Protein AF-A0A7C6JJH7-F1 (afdb_monomer)

Mean predicted aligned error: 8.92 Å

Radius of gyration: 22.51 Å; Cα contacts (8 Å, |Δi|>4): 239; chains: 1; bounding box: 32×37×97 Å

Sequence (118 aa):
MSTMRLSGCSDQEAPINPTLVVSTSSLQFSKSGGEQTLTVKSSEELTIVDDAAWVHTTLGQGIKGSDNQLITMVHIAVDPNNEPEERNSKLTVKSGSLTEMVSIEQAHAEERFVHYQT

pLDDT: mean 87.82, std 16.54, range [50.88, 98.62]

Nearest PDB structures (foldseek):
  7r5j-assembly1_10  TM=7.031E-01  e=5.486E-04  Homo sapiens
  2x1w-assembly2_O  TM=6.488E-01  e=2.257E-03  Homo sapiens
  4pbw-assembly1_B  TM=4.970E-01  e=9.809E-03  Gallus gallus
  8ip1-assembly1_A  TM=4.922E-01  e=4.931E-01  Escherichia coli
  8iox-assembly5_I  TM=4.891E-01  e=4.670E-01  Escherichia coli

Secondary structure (DSSP, 8-state):
-------------------EEES-SEEEE-TT-EEEEEEEEESS--EEE-S-TTEEEEEPPPEEPTTS-EEEEEEEEE----SSS-EEEEEEEEETTEEEEEEEEE------------

Foldseek 3Di:
DDDDDPPDPPPPPDDQDFDWDKPDQEDEAELQWAKDKIKIKGLADKDKDKPDPQKDWDKDDFDQDPSRITIIIIMITGHHHADQAKDKIWIWIDGVPDIGIHIYTYGHDDPPPPPPDD

Solvent-accessible surface area (backbone atoms only — not comparable to full-atom values): 7141 Å² total; per-residue (Å²): 138,84,83,80,79,80,81,74,81,77,79,76,74,73,85,8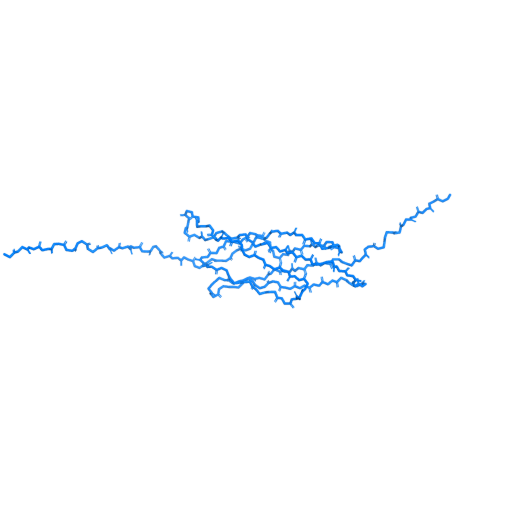0,68,87,41,76,45,66,75,58,55,63,49,81,37,53,23,74,30,49,74,51,74,46,48,33,41,18,53,46,74,75,48,80,44,70,78,42,96,55,52,46,77,46,79,51,76,65,44,74,46,98,84,70,31,27,42,27,46,34,41,37,39,33,54,61,44,87,49,91,56,63,49,75,42,48,37,40,40,30,24,83,93,44,77,50,66,29,40,39,40,30,40,26,72,77,81,79,78,76,79,78,83,128

Structure (mmCIF, N/CA/C/O backbone):
data_AF-A0A7C6JJH7-F1
#
_entry.id   AF-A0A7C6JJH7-F1
#
loop_
_atom_site.group_PDB
_atom_site.id
_atom_site.type_symbol
_atom_site.label_atom_id
_atom_site.label_alt_id
_atom_site.label_comp_id
_atom_site.label_asym_id
_atom_site.label_entity_id
_atom_site.label_seq_id
_atom_site.pdbx_PDB_ins_code
_atom_site.Cartn_x
_atom_site.Cartn_y
_atom_site.Cartn_z
_atom_site.occupancy
_atom_site.B_iso_or_equiv
_atom_site.auth_seq_id
_atom_site.auth_comp_id
_atom_site.auth_asym_id
_atom_site.auth_atom_id
_atom_site.pdbx_PDB_model_num
ATOM 1 N N . MET A 1 1 ? 15.662 -10.720 -62.265 1.00 55.69 1 MET A N 1
ATOM 2 C CA . MET A 1 1 ? 15.633 -11.137 -60.847 1.00 55.69 1 MET A CA 1
ATOM 3 C C . MET A 1 1 ? 15.765 -9.874 -60.013 1.00 55.69 1 MET A C 1
ATOM 5 O O . MET A 1 1 ? 16.826 -9.271 -60.024 1.00 55.69 1 MET A O 1
ATOM 9 N N . SER A 1 2 ? 14.661 -9.392 -59.439 1.00 52.84 2 SER A N 1
ATOM 10 C CA . SER A 1 2 ? 14.627 -8.145 -58.664 1.00 52.84 2 SER A CA 1
ATOM 11 C C . SER A 1 2 ? 14.943 -8.472 -57.207 1.00 52.84 2 SER A C 1
ATOM 13 O O . SER A 1 2 ? 14.218 -9.244 -56.582 1.00 52.84 2 SER A O 1
ATOM 15 N N . THR A 1 3 ? 16.055 -7.963 -56.687 1.00 50.88 3 THR A N 1
ATOM 16 C CA . THR A 1 3 ? 16.488 -8.172 -55.304 1.00 50.88 3 THR A CA 1
ATOM 17 C C . THR A 1 3 ? 15.667 -7.294 -54.363 1.00 50.88 3 THR A C 1
ATOM 19 O O . THR A 1 3 ? 15.884 -6.089 -54.255 1.00 50.88 3 THR A O 1
ATOM 22 N N . MET A 1 4 ? 14.718 -7.911 -53.659 1.00 54.44 4 MET A N 1
ATOM 23 C CA . MET A 1 4 ? 14.068 -7.306 -52.498 1.00 54.44 4 MET A CA 1
ATOM 24 C C . MET A 1 4 ? 15.099 -7.163 -51.373 1.00 54.44 4 MET A C 1
ATOM 26 O O . MET A 1 4 ? 15.654 -8.153 -50.901 1.00 54.44 4 MET A O 1
ATOM 30 N N . ARG A 1 5 ? 15.359 -5.928 -50.938 1.00 53.84 5 ARG A N 1
ATOM 31 C CA . ARG A 1 5 ? 16.052 -5.654 -49.676 1.00 53.84 5 ARG A CA 1
ATOM 32 C C . ARG A 1 5 ? 14.997 -5.622 -48.573 1.00 53.84 5 ARG A C 1
ATOM 34 O O . ARG A 1 5 ? 14.254 -4.652 -48.476 1.00 53.84 5 ARG A O 1
ATOM 41 N N . LEU A 1 6 ? 14.919 -6.679 -47.764 1.00 53.34 6 LEU A N 1
ATOM 42 C CA . LEU A 1 6 ? 14.283 -6.584 -46.453 1.00 53.34 6 LEU A CA 1
ATOM 43 C C . LEU A 1 6 ? 15.273 -5.880 -45.526 1.00 53.34 6 LEU A C 1
ATOM 45 O O . LEU A 1 6 ? 16.220 -6.493 -45.035 1.00 53.34 6 LEU A O 1
ATOM 49 N N . SER A 1 7 ? 15.080 -4.579 -45.329 1.00 61.53 7 SER A N 1
ATOM 50 C CA . SER A 1 7 ? 15.686 -3.865 -44.209 1.00 61.53 7 SER A CA 1
ATOM 51 C C . SER A 1 7 ? 15.025 -4.397 -42.940 1.00 61.53 7 SER A C 1
ATOM 53 O O . SER A 1 7 ? 13.926 -3.979 -42.586 1.00 61.53 7 SER A O 1
ATOM 55 N N . GLY A 1 8 ? 15.655 -5.395 -42.321 1.00 51.53 8 GLY A N 1
ATOM 56 C CA . GLY A 1 8 ? 15.267 -5.884 -41.007 1.00 51.53 8 GLY A CA 1
ATOM 57 C C . GLY A 1 8 ? 15.377 -4.743 -40.003 1.00 51.53 8 GLY A C 1
ATOM 58 O O . GLY A 1 8 ? 16.458 -4.192 -39.808 1.00 51.53 8 GLY A O 1
ATOM 59 N N . CYS A 1 9 ? 14.250 -4.372 -39.403 1.00 57.47 9 CYS A N 1
ATOM 60 C CA . CYS A 1 9 ? 14.223 -3.532 -38.218 1.00 57.47 9 CYS A CA 1
ATOM 61 C C . CYS A 1 9 ? 14.807 -4.379 -37.080 1.00 57.47 9 CYS A C 1
ATOM 63 O O . CYS A 1 9 ? 14.142 -5.279 -36.575 1.00 57.47 9 CYS A O 1
ATOM 65 N N . SER A 1 10 ? 16.076 -4.172 -36.728 1.00 54.97 10 SER A N 1
ATOM 66 C CA . SER A 1 10 ? 16.544 -4.561 -35.400 1.00 54.97 10 SER A CA 1
ATOM 67 C C . SER A 1 10 ? 16.136 -3.437 -34.467 1.00 54.97 10 SER A C 1
ATOM 69 O O . SER A 1 10 ? 16.912 -2.511 -34.236 1.00 54.97 10 SER A O 1
ATOM 71 N N . ASP A 1 11 ? 14.908 -3.513 -33.962 1.00 54.44 11 ASP A N 1
ATOM 72 C CA . ASP A 1 11 ? 14.542 -2.792 -32.753 1.00 54.44 11 ASP A CA 1
ATOM 73 C C . ASP A 1 11 ? 15.449 -3.346 -31.646 1.00 54.44 11 ASP A C 1
ATOM 75 O O . ASP A 1 11 ? 15.233 -4.428 -31.100 1.00 54.44 11 ASP A O 1
ATOM 79 N N . GLN A 1 12 ? 16.570 -2.664 -31.405 1.00 54.44 12 GLN A N 1
ATOM 80 C CA . GLN A 1 12 ? 17.382 -2.888 -30.219 1.00 54.44 12 GLN A CA 1
ATOM 81 C C . GLN A 1 12 ? 16.562 -2.382 -29.038 1.00 54.44 12 GLN A C 1
ATOM 83 O O . GLN A 1 12 ? 16.633 -1.210 -28.671 1.00 54.44 12 GLN A O 1
ATOM 88 N N . GLU A 1 13 ? 15.753 -3.268 -28.465 1.00 61.75 13 GLU A N 1
ATOM 89 C CA . GLU A 1 13 ? 15.128 -3.018 -27.178 1.00 61.75 13 GLU A CA 1
ATOM 90 C C . GLU A 1 13 ? 16.257 -2.852 -26.155 1.00 61.75 13 GLU A C 1
ATOM 92 O O . GLU A 1 13 ? 17.043 -3.773 -25.909 1.00 61.75 13 GLU A O 1
ATOM 97 N N . ALA A 1 14 ? 16.417 -1.634 -25.634 1.00 64.44 14 ALA A N 1
ATOM 98 C CA . ALA A 1 14 ? 17.405 -1.365 -24.604 1.00 64.44 14 ALA A CA 1
ATOM 99 C C . ALA A 1 14 ? 17.128 -2.287 -23.403 1.00 64.44 14 ALA A C 1
ATOM 101 O O . ALA A 1 14 ? 15.962 -2.473 -23.045 1.00 64.44 14 ALA A O 1
ATOM 102 N N . PRO A 1 15 ? 18.163 -2.864 -22.767 1.00 65.44 15 PRO A N 1
ATOM 103 C CA . PRO A 1 15 ? 17.960 -3.745 -21.627 1.00 65.44 15 PRO A CA 1
ATOM 104 C C . PRO A 1 15 ? 17.203 -3.005 -20.515 1.00 65.44 15 PRO A C 1
ATOM 106 O O . PRO A 1 15 ? 17.699 -2.036 -19.940 1.00 65.44 15 PRO A O 1
ATOM 109 N N . ILE A 1 16 ? 15.986 -3.468 -20.228 1.00 68.75 16 ILE A N 1
ATOM 110 C CA . ILE A 1 16 ? 15.166 -3.008 -19.105 1.00 68.75 16 ILE A CA 1
ATOM 111 C C . ILE A 1 16 ? 15.789 -3.522 -17.810 1.00 68.75 16 ILE A C 1
ATOM 113 O O . ILE A 1 16 ? 15.765 -4.717 -17.527 1.00 68.75 16 ILE A O 1
ATOM 117 N N . ASN A 1 17 ? 16.371 -2.617 -17.022 1.00 84.50 17 ASN A N 1
ATOM 118 C CA . ASN A 1 17 ? 16.856 -2.953 -15.689 1.00 84.50 17 ASN A CA 1
ATOM 119 C C . ASN A 1 17 ? 15.656 -3.048 -14.725 1.00 84.50 17 ASN A C 1
ATOM 121 O O . ASN A 1 17 ? 14.939 -2.046 -14.590 1.00 84.50 17 ASN A O 1
ATOM 125 N N . PRO A 1 18 ? 15.422 -4.199 -14.061 1.00 91.88 18 PRO A N 1
ATOM 126 C CA . PRO A 1 18 ? 14.307 -4.350 -13.133 1.00 91.88 18 PRO A CA 1
ATOM 127 C C . PRO A 1 18 ? 14.339 -3.270 -12.054 1.00 91.88 18 PRO A C 1
ATOM 129 O O . PRO A 1 18 ? 15.375 -3.041 -11.428 1.00 91.88 18 PRO A O 1
ATOM 132 N N . THR A 1 19 ? 13.212 -2.596 -11.847 1.00 95.75 19 THR A N 1
ATOM 133 C CA . THR A 1 19 ? 13.088 -1.511 -10.868 1.00 95.75 19 THR A CA 1
ATOM 134 C C . THR A 1 19 ? 11.744 -1.609 -10.167 1.00 95.75 19 THR A C 1
ATOM 136 O O . THR A 1 19 ? 10.726 -1.879 -10.803 1.00 95.75 19 THR A O 1
ATOM 139 N N . LEU A 1 20 ? 11.742 -1.368 -8.859 1.00 97.88 20 LEU A N 1
ATOM 140 C CA . LEU A 1 20 ? 10.545 -1.140 -8.065 1.00 97.88 20 LEU A CA 1
ATOM 141 C C . LEU A 1 20 ? 10.917 -0.212 -6.910 1.00 97.88 20 LEU A C 1
ATOM 143 O O . LEU A 1 20 ? 11.758 -0.558 -6.089 1.00 97.88 20 LEU A O 1
ATOM 147 N N . VAL A 1 21 ? 10.336 0.984 -6.881 1.00 98.06 21 VAL A N 1
ATOM 148 C CA . VAL A 1 21 ? 10.586 1.987 -5.843 1.00 98.06 21 VAL A CA 1
ATOM 149 C C . VAL A 1 21 ? 9.262 2.625 -5.460 1.00 98.06 21 VAL A C 1
ATOM 151 O O . VAL A 1 21 ? 8.591 3.225 -6.300 1.00 98.06 21 VAL A O 1
ATOM 154 N N . VAL A 1 22 ? 8.899 2.510 -4.188 1.00 98.31 22 VAL A N 1
ATOM 155 C CA . VAL A 1 22 ? 7.726 3.160 -3.593 1.00 98.31 22 VAL A CA 1
ATOM 156 C C . VAL A 1 22 ? 8.124 4.516 -3.002 1.00 98.31 22 VAL A C 1
ATOM 158 O O . VAL A 1 22 ? 9.233 4.672 -2.493 1.00 98.31 22 VAL A O 1
ATOM 161 N N . SER A 1 23 ? 7.244 5.519 -3.062 1.00 98.31 23 SER A N 1
ATOM 162 C CA . SER A 1 23 ? 7.552 6.865 -2.549 1.00 98.31 23 SER A CA 1
ATOM 163 C C . SER A 1 23 ? 7.669 6.934 -1.022 1.00 98.31 23 SER A C 1
ATOM 165 O O . SER A 1 23 ? 8.272 7.867 -0.499 1.00 98.31 23 SER A O 1
ATOM 167 N N . THR A 1 24 ? 7.084 5.970 -0.311 1.00 98.12 24 THR A N 1
ATOM 168 C CA . THR A 1 24 ? 7.194 5.782 1.140 1.00 98.12 24 THR A CA 1
ATOM 169 C C . THR A 1 24 ? 6.933 4.315 1.486 1.00 98.12 24 THR A C 1
ATOM 171 O O . THR A 1 24 ? 6.217 3.629 0.757 1.00 98.12 24 THR A O 1
ATOM 174 N N . SER A 1 25 ? 7.499 3.839 2.595 1.00 97.88 25 SER A N 1
ATOM 175 C CA . SER A 1 25 ? 7.253 2.501 3.147 1.00 97.88 25 SER A CA 1
ATOM 176 C C . SER A 1 25 ? 6.146 2.476 4.206 1.00 97.88 25 SER A C 1
ATOM 178 O O . SER A 1 25 ? 5.773 1.398 4.663 1.00 97.88 25 SER A O 1
ATOM 180 N N . SER A 1 26 ? 5.604 3.631 4.601 1.00 98.00 26 SER A N 1
ATOM 181 C CA . SER A 1 26 ? 4.460 3.710 5.510 1.00 98.00 26 SER A CA 1
ATOM 182 C C . SER A 1 26 ? 3.529 4.878 5.191 1.00 98.00 26 SER A C 1
ATOM 184 O O . SER A 1 26 ? 3.955 5.923 4.686 1.00 98.00 26 SER A O 1
ATOM 186 N N . LEU A 1 27 ? 2.244 4.683 5.487 1.00 98.31 27 LEU A N 1
ATOM 187 C CA . LEU A 1 27 ? 1.192 5.691 5.412 1.00 98.31 27 LEU A CA 1
ATOM 188 C C . LEU A 1 27 ? 0.385 5.669 6.707 1.00 98.31 27 LEU A C 1
ATOM 190 O O . LEU A 1 27 ? -0.044 4.609 7.163 1.00 98.31 27 LEU A O 1
ATOM 194 N N . GLN A 1 28 ? 0.158 6.851 7.272 1.00 98.00 28 GLN A N 1
ATOM 195 C CA . GLN A 1 28 ? -0.580 7.023 8.519 1.00 98.00 28 GLN A CA 1
ATOM 196 C C . GLN A 1 28 ? -1.924 7.686 8.253 1.00 98.00 28 GLN A C 1
ATOM 198 O O . GLN A 1 28 ? -1.995 8.699 7.555 1.00 98.00 28 GLN A O 1
ATOM 203 N N . PHE A 1 29 ? -2.981 7.133 8.835 1.00 97.56 29 PHE A N 1
ATOM 204 C CA . PHE A 1 29 ? -4.345 7.628 8.725 1.00 97.56 29 PHE A CA 1
ATOM 205 C C . PHE A 1 29 ? -4.926 7.915 10.109 1.00 97.56 29 PHE A C 1
ATOM 207 O O . PHE A 1 29 ? -4.676 7.211 11.089 1.00 97.56 29 PHE A O 1
ATOM 214 N N . SER A 1 30 ? -5.761 8.949 10.178 1.00 96.56 30 SER A N 1
ATOM 215 C CA . SER A 1 30 ? -6.577 9.201 11.366 1.00 96.56 30 SER A CA 1
ATOM 216 C C . SER A 1 30 ? -7.666 8.132 11.530 1.00 96.56 30 SER A C 1
ATOM 218 O O . SER A 1 30 ? -7.980 7.398 10.586 1.00 96.56 30 SER A O 1
ATOM 220 N N . LYS A 1 31 ? -8.334 8.115 12.692 1.00 95.81 31 LYS A N 1
ATOM 221 C CA . LYS A 1 31 ? -9.523 7.280 12.931 1.00 95.81 31 LYS A CA 1
ATOM 222 C C . LYS A 1 31 ? -10.562 7.399 11.812 1.00 95.81 31 LYS A C 1
ATOM 224 O O . LYS A 1 31 ? -11.156 6.404 11.419 1.00 95.81 31 LYS A O 1
ATOM 229 N N . SER A 1 32 ? -10.775 8.601 11.280 1.00 96.50 32 SER A N 1
ATOM 230 C CA . SER A 1 32 ? -11.771 8.848 10.230 1.00 96.50 32 SER A CA 1
ATOM 231 C C . SER A 1 32 ? -11.439 8.173 8.897 1.00 96.50 32 SER A C 1
ATOM 233 O O . SER A 1 32 ? -12.277 8.177 8.002 1.00 96.50 32 SER A O 1
ATOM 235 N N . GLY A 1 33 ? -10.235 7.614 8.755 1.00 97.44 33 GLY A N 1
ATOM 236 C CA . GLY A 1 33 ? -9.745 7.103 7.486 1.00 97.44 33 GLY A CA 1
ATOM 237 C C . GLY A 1 33 ? -9.441 8.247 6.527 1.00 97.44 33 GLY A C 1
ATOM 238 O O . GLY A 1 33 ? -9.008 9.325 6.951 1.00 97.44 33 GLY A O 1
ATOM 239 N N . GLY A 1 34 ? -9.661 8.002 5.242 1.00 97.88 34 GLY A N 1
ATOM 240 C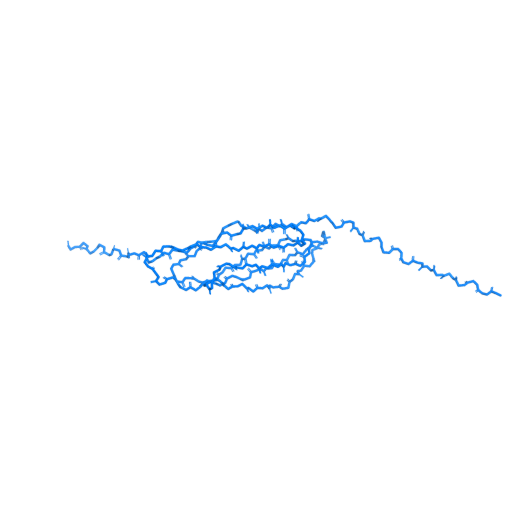 CA . GLY A 1 34 ? -9.461 8.976 4.176 1.00 97.88 34 GLY A CA 1
ATOM 241 C C . GLY A 1 34 ? -8.647 8.408 3.026 1.00 97.88 34 GLY A C 1
ATOM 242 O O . GLY A 1 34 ? -8.474 7.199 2.899 1.00 97.88 34 GLY A O 1
ATOM 243 N N . GLU A 1 35 ? -8.142 9.303 2.187 1.00 98.50 35 GLU A N 1
ATOM 244 C CA . GLU A 1 35 ? -7.449 8.944 0.957 1.00 98.50 35 GLU A CA 1
ATOM 245 C C . GLU A 1 35 ? -6.023 9.487 0.951 1.00 98.50 35 GLU A C 1
ATOM 247 O O . GLU A 1 35 ? -5.774 10.631 1.338 1.00 98.50 35 GLU A O 1
ATOM 252 N N . GLN A 1 36 ? -5.087 8.673 0.473 1.00 98.50 36 GLN A N 1
ATOM 253 C CA . GLN A 1 36 ? -3.718 9.081 0.172 1.00 98.50 36 GLN A CA 1
ATOM 254 C C . GLN A 1 36 ? -3.278 8.489 -1.164 1.00 98.50 36 GLN A C 1
ATOM 256 O O . GLN A 1 36 ? -3.913 7.596 -1.723 1.00 98.50 36 GLN A O 1
ATOM 261 N N . THR A 1 37 ? -2.181 9.012 -1.703 1.00 98.06 37 THR A N 1
ATOM 262 C CA . THR A 1 37 ? -1.580 8.495 -2.932 1.00 98.06 37 THR A CA 1
ATOM 263 C C . THR A 1 37 ? -0.159 8.035 -2.668 1.00 98.06 37 THR A C 1
ATOM 265 O O . THR A 1 37 ? 0.652 8.783 -2.125 1.00 98.06 37 THR A O 1
ATOM 268 N N . LEU A 1 38 ? 0.153 6.829 -3.129 1.00 98.19 38 LEU A N 1
ATOM 269 C CA . LEU A 1 38 ? 1.506 6.302 -3.212 1.00 98.19 38 LEU A CA 1
ATOM 270 C C . LEU A 1 38 ? 1.983 6.406 -4.663 1.00 98.19 38 LEU A C 1
ATOM 272 O O . LEU A 1 38 ? 1.311 5.934 -5.578 1.00 98.19 38 LEU A O 1
ATOM 276 N N . THR A 1 39 ? 3.145 7.014 -4.890 1.00 98.25 39 THR A N 1
ATOM 277 C CA . THR A 1 39 ? 3.772 7.000 -6.219 1.00 98.25 39 THR A CA 1
ATOM 278 C C . THR A 1 39 ? 4.753 5.845 -6.286 1.00 98.25 39 THR A C 1
ATOM 280 O O . THR A 1 39 ? 5.582 5.683 -5.391 1.00 98.25 39 THR A O 1
ATOM 283 N N . VAL A 1 40 ? 4.677 5.052 -7.348 1.00 98.44 40 VAL A N 1
ATOM 284 C CA . VAL A 1 40 ? 5.549 3.897 -7.542 1.00 98.44 40 VAL A CA 1
ATOM 285 C C . VAL A 1 40 ? 6.232 4.004 -8.896 1.00 98.44 40 VAL A C 1
ATOM 287 O O . VAL A 1 40 ? 5.576 4.190 -9.921 1.00 98.44 40 VAL A O 1
ATOM 290 N N . LYS A 1 41 ? 7.559 3.891 -8.889 1.00 97.62 41 LYS A N 1
ATOM 291 C CA . LYS A 1 41 ? 8.375 3.752 -10.092 1.00 97.62 41 LYS A CA 1
ATOM 292 C C . LYS A 1 41 ? 8.690 2.278 -10.311 1.00 97.62 41 LYS A C 1
ATOM 294 O O . LYS A 1 41 ? 9.219 1.641 -9.400 1.00 97.62 41 LYS A O 1
ATOM 299 N N . SER A 1 42 ? 8.406 1.748 -11.493 1.00 97.19 42 SER A N 1
ATOM 300 C CA . SER A 1 42 ? 8.593 0.328 -11.794 1.00 97.19 42 SER A CA 1
ATOM 301 C C . SER A 1 42 ? 9.035 0.059 -13.228 1.00 97.19 42 SER A C 1
ATOM 303 O O . SER A 1 42 ? 8.805 0.866 -14.121 1.00 97.19 42 SER A O 1
ATOM 305 N N . SER A 1 43 ? 9.669 -1.087 -13.461 1.00 94.12 43 SER A N 1
ATOM 306 C CA . SER A 1 43 ? 10.032 -1.528 -14.814 1.00 94.12 43 SER A CA 1
ATOM 307 C C . SER A 1 43 ? 8.882 -2.214 -15.552 1.00 94.12 43 SER A C 1
ATOM 309 O O . SER A 1 43 ? 8.892 -2.268 -16.778 1.00 94.12 43 SER A O 1
ATOM 311 N N . GLU A 1 44 ? 7.901 -2.736 -14.814 1.00 94.81 44 GLU A N 1
ATOM 312 C CA . GLU A 1 44 ? 6.726 -3.442 -15.330 1.00 94.81 44 GLU A CA 1
ATOM 313 C C . GLU A 1 44 ? 5.447 -2.919 -14.659 1.00 94.81 44 GLU A C 1
ATOM 315 O O . GLU A 1 44 ? 5.495 -2.107 -13.725 1.00 94.81 44 GLU A O 1
ATOM 320 N N . GLU A 1 45 ? 4.289 -3.358 -15.153 1.00 95.62 45 GLU A N 1
ATOM 321 C CA . GLU A 1 45 ? 3.002 -3.042 -14.536 1.00 95.62 45 GLU A CA 1
ATOM 322 C C . GLU A 1 45 ? 2.927 -3.568 -13.098 1.00 95.62 45 GLU A C 1
ATOM 324 O O . GLU A 1 45 ? 3.513 -4.595 -12.742 1.00 95.62 45 GLU A O 1
ATOM 329 N N . LEU A 1 46 ? 2.195 -2.838 -12.258 1.00 97.56 46 LEU A N 1
ATOM 330 C CA . LEU A 1 46 ? 2.100 -3.149 -10.842 1.00 97.56 46 LEU A CA 1
ATOM 331 C C . LEU A 1 46 ? 1.011 -4.171 -10.560 1.00 97.56 46 LEU A C 1
ATOM 333 O O . LEU A 1 46 ? -0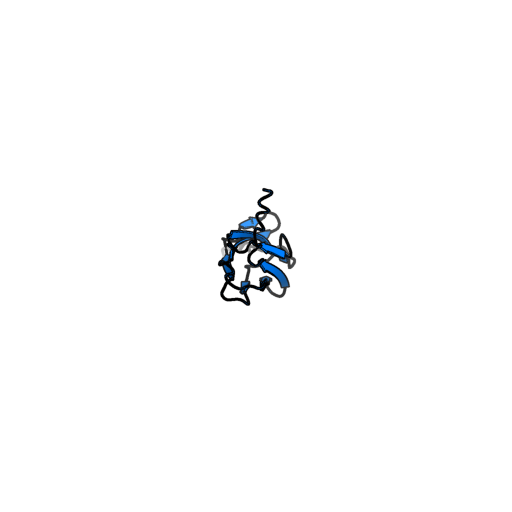.090 -4.104 -11.098 1.00 97.56 46 LEU A O 1
ATOM 337 N N . THR A 1 47 ? 1.294 -5.049 -9.607 1.00 97.50 47 THR A N 1
ATOM 338 C CA . THR A 1 47 ? 0.267 -5.789 -8.873 1.00 97.50 47 THR A CA 1
ATOM 339 C C . THR A 1 47 ? 0.293 -5.334 -7.421 1.00 97.50 47 THR A C 1
ATOM 341 O O . THR A 1 47 ? 1.354 -5.332 -6.794 1.00 97.50 47 THR A O 1
ATOM 344 N N . ILE A 1 48 ? -0.869 -4.958 -6.890 1.00 97.19 48 ILE A N 1
ATOM 345 C CA . ILE A 1 48 ? -1.052 -4.596 -5.483 1.00 97.19 48 ILE A CA 1
ATOM 346 C C . ILE A 1 48 ? -1.888 -5.682 -4.822 1.00 97.19 48 ILE A C 1
ATOM 348 O O . ILE A 1 48 ? -2.874 -6.142 -5.393 1.00 97.19 48 ILE A O 1
ATOM 352 N N . VAL A 1 49 ? -1.467 -6.096 -3.633 1.00 96.69 49 VAL A N 1
ATOM 353 C CA . VAL A 1 49 ? -2.233 -6.991 -2.768 1.00 96.69 49 VAL A CA 1
ATOM 354 C C . VAL A 1 49 ? -2.331 -6.335 -1.401 1.00 96.69 49 VAL A C 1
ATOM 356 O O . VAL A 1 49 ? -1.305 -6.121 -0.752 1.00 96.69 49 VAL A O 1
ATOM 359 N N . ASP A 1 50 ? -3.547 -6.010 -0.987 1.00 93.69 50 ASP A N 1
ATOM 360 C CA . ASP A 1 50 ? -3.898 -5.677 0.390 1.00 93.69 50 ASP A CA 1
ATOM 361 C C . ASP A 1 50 ? -4.211 -6.946 1.198 1.00 93.69 50 ASP A C 1
ATOM 363 O O . ASP A 1 50 ? -4.614 -7.976 0.652 1.00 93.69 50 ASP A O 1
ATOM 367 N N . ASP A 1 51 ? -3.977 -6.889 2.508 1.00 95.88 51 ASP A N 1
ATOM 368 C CA . ASP A 1 51 ? -4.273 -7.979 3.446 1.00 95.88 51 ASP A CA 1
ATOM 369 C C . ASP A 1 51 ? -5.444 -7.667 4.390 1.00 95.88 51 ASP A C 1
ATOM 371 O O . ASP A 1 51 ? -5.737 -8.450 5.297 1.00 95.88 51 ASP A O 1
ATOM 375 N N . ALA A 1 52 ? -6.136 -6.545 4.173 1.00 97.44 52 ALA A N 1
ATOM 376 C CA . ALA A 1 52 ? -7.196 -6.074 5.047 1.00 97.44 52 ALA A CA 1
ATOM 377 C C . ALA A 1 52 ? -8.362 -5.453 4.273 1.00 97.44 52 ALA A C 1
ATOM 379 O O . ALA A 1 52 ? -8.194 -4.507 3.516 1.00 97.44 52 ALA A O 1
ATOM 380 N N . ALA A 1 53 ? -9.579 -5.905 4.582 1.00 97.62 53 ALA A N 1
ATOM 381 C CA . ALA A 1 53 ? -10.803 -5.480 3.895 1.00 97.62 53 ALA A CA 1
ATOM 382 C C . ALA A 1 53 ? -11.181 -3.992 4.071 1.00 97.62 53 ALA A C 1
ATOM 384 O O . ALA A 1 53 ? -12.113 -3.528 3.422 1.00 97.62 53 ALA A O 1
ATOM 385 N N . TRP A 1 54 ? -10.511 -3.268 4.974 1.00 98.06 54 TRP A N 1
ATOM 386 C CA . TRP A 1 54 ? -10.720 -1.837 5.233 1.00 98.06 54 TRP A CA 1
ATOM 387 C C . TRP A 1 54 ? -9.741 -0.933 4.466 1.00 98.06 54 TRP A C 1
ATOM 389 O O . TRP A 1 54 ? -9.800 0.291 4.607 1.00 98.06 54 TRP A O 1
ATOM 399 N N . VAL A 1 55 ? -8.834 -1.527 3.681 1.00 98.56 55 VAL A N 1
ATOM 400 C CA . VAL A 1 55 ? -7.923 -0.829 2.772 1.00 98.56 55 VAL A CA 1
ATOM 401 C C . VAL A 1 55 ? -8.350 -1.127 1.342 1.00 98.56 55 VAL A C 1
ATOM 403 O O . VAL A 1 55 ? -8.385 -2.276 0.920 1.00 98.56 55 VAL A O 1
ATOM 406 N N . HIS A 1 56 ? -8.618 -0.079 0.574 1.00 98.12 56 HIS A N 1
ATOM 407 C CA . HIS A 1 56 ? -9.027 -0.179 -0.823 1.00 98.12 56 HIS A CA 1
ATOM 408 C C . HIS A 1 56 ? -7.966 0.473 -1.695 1.00 98.12 56 HIS A C 1
ATOM 410 O O . HIS A 1 56 ? -7.561 1.610 -1.444 1.00 98.12 56 HIS A O 1
ATOM 416 N N . THR A 1 57 ? -7.512 -0.229 -2.732 1.00 97.94 57 THR A N 1
ATOM 417 C CA . THR A 1 57 ? -6.491 0.294 -3.645 1.00 97.94 57 THR A CA 1
ATOM 418 C C . THR A 1 57 ? -7.010 0.374 -5.071 1.00 97.94 57 THR A C 1
ATOM 420 O O . THR A 1 57 ? -7.683 -0.528 -5.564 1.00 97.94 57 THR A O 1
ATOM 423 N N . THR A 1 58 ? -6.703 1.479 -5.745 1.00 97.75 58 THR A N 1
ATOM 424 C CA . THR A 1 58 ? -6.990 1.666 -7.169 1.00 97.75 58 THR A CA 1
ATOM 425 C C . THR A 1 58 ? -5.716 2.084 -7.886 1.00 97.75 58 THR A C 1
ATOM 427 O O . THR A 1 58 ? -5.046 3.044 -7.501 1.00 97.75 58 THR A O 1
ATOM 430 N N . LEU A 1 59 ? -5.375 1.353 -8.946 1.00 97.44 59 LEU A N 1
ATOM 431 C CA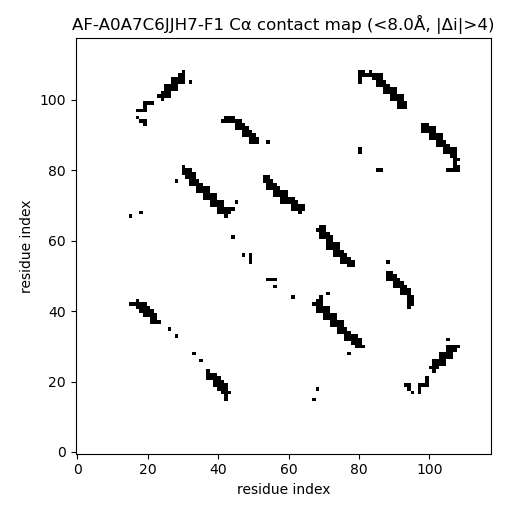 . LEU A 1 59 ? -4.227 1.659 -9.789 1.00 97.44 59 LEU A CA 1
ATOM 432 C C . LEU A 1 59 ? -4.603 2.699 -10.845 1.00 97.44 59 LEU A C 1
ATOM 434 O O . LEU A 1 59 ? -5.543 2.509 -11.616 1.00 97.44 59 LEU A O 1
ATOM 438 N N . GLY A 1 60 ? -3.837 3.786 -10.897 1.00 95.81 60 GLY A N 1
ATOM 439 C CA . GLY A 1 60 ? -3.819 4.676 -12.048 1.00 95.81 60 GLY A CA 1
ATOM 440 C C . GLY A 1 60 ? -3.113 4.037 -13.247 1.00 95.81 60 GLY A C 1
ATOM 441 O O . GLY A 1 60 ? -2.479 2.987 -13.146 1.00 95.81 60 GLY A O 1
ATOM 442 N N . GLN A 1 61 ? -3.187 4.702 -14.397 1.00 94.75 61 GLN A N 1
ATOM 443 C CA . GLN A 1 61 ? -2.416 4.297 -15.569 1.00 94.75 61 GLN A CA 1
ATOM 444 C C . GLN A 1 61 ? -0.916 4.514 -15.319 1.00 94.75 61 GLN A C 1
ATOM 446 O O . GLN A 1 61 ? -0.509 5.592 -14.885 1.00 94.75 61 GLN A O 1
ATOM 451 N N . GLY A 1 62 ? -0.092 3.514 -15.639 1.00 94.06 62 GLY A N 1
ATOM 452 C CA . GLY A 1 62 ? 1.360 3.665 -15.643 1.00 94.06 62 GLY A CA 1
ATOM 453 C C . GLY A 1 62 ? 1.812 4.588 -16.775 1.00 94.06 62 GLY A C 1
ATOM 454 O O . GLY A 1 62 ? 1.557 4.317 -17.949 1.00 94.06 62 GLY A O 1
ATOM 455 N N . ILE A 1 63 ? 2.492 5.681 -16.432 1.00 95.75 63 ILE A N 1
ATOM 456 C CA . ILE A 1 63 ? 3.038 6.637 -17.399 1.00 95.75 63 ILE A CA 1
ATOM 457 C C . ILE A 1 63 ? 4.504 6.297 -17.633 1.00 95.75 63 ILE A C 1
ATOM 459 O O . ILE A 1 63 ? 5.312 6.309 -16.706 1.00 95.75 63 ILE A O 1
ATOM 463 N N . LYS A 1 64 ? 4.861 6.012 -18.884 1.00 94.44 64 LYS A N 1
ATOM 464 C CA . LYS A 1 64 ? 6.235 5.683 -19.259 1.00 94.44 64 LYS A CA 1
ATOM 465 C C . LYS A 1 64 ? 7.111 6.939 -19.286 1.00 94.44 64 LYS A C 1
ATOM 467 O O . LYS A 1 64 ? 6.848 7.869 -20.048 1.00 94.44 64 LYS A O 1
ATOM 472 N N . GLY A 1 65 ? 8.142 6.960 -18.450 1.00 87.50 65 GLY A N 1
ATOM 473 C CA . GLY A 1 65 ? 9.163 7.999 -18.391 1.00 87.50 65 GLY A CA 1
ATOM 474 C C . GLY A 1 65 ? 10.210 7.878 -19.501 1.00 87.50 65 GLY A C 1
ATOM 475 O O . GLY A 1 65 ? 10.274 6.889 -20.235 1.00 87.50 65 GLY A O 1
ATOM 476 N N . SER A 1 66 ? 11.071 8.893 -19.608 1.00 86.88 66 SER A N 1
ATOM 477 C CA . SER A 1 66 ? 12.167 8.937 -20.589 1.00 86.88 66 SER A CA 1
ATOM 478 C C . SER A 1 66 ? 13.246 7.873 -20.362 1.00 86.88 66 SER A C 1
ATOM 480 O O . SER A 1 66 ? 13.984 7.548 -21.286 1.00 86.88 66 SER A O 1
ATOM 482 N N . ASP A 1 67 ? 13.324 7.311 -19.155 1.00 88.62 67 ASP A N 1
ATOM 483 C CA . ASP A 1 67 ? 14.212 6.210 -18.772 1.00 88.62 67 ASP A CA 1
ATOM 484 C C . ASP A 1 67 ? 13.579 4.821 -18.977 1.00 88.62 67 ASP A C 1
ATOM 486 O O . ASP A 1 67 ? 14.090 3.820 -18.472 1.00 88.62 67 ASP A O 1
ATOM 490 N N . ASN A 1 68 ? 12.473 4.754 -19.730 1.00 88.25 68 ASN A N 1
ATOM 491 C CA . ASN A 1 68 ? 11.738 3.529 -20.046 1.00 88.25 68 ASN A CA 1
ATOM 492 C C . ASN A 1 68 ? 11.097 2.850 -18.816 1.00 88.25 68 ASN A C 1
ATOM 494 O O . ASN A 1 68 ? 10.652 1.711 -18.932 1.00 88.25 68 ASN A O 1
ATOM 498 N N . GLN A 1 69 ? 11.024 3.539 -17.670 1.00 93.44 69 GLN A N 1
ATOM 499 C CA . GLN A 1 69 ? 10.338 3.079 -16.458 1.00 93.44 69 GLN A CA 1
ATOM 500 C C . GLN A 1 69 ? 8.905 3.618 -16.411 1.00 93.44 69 GLN A C 1
ATOM 502 O O . GLN A 1 69 ? 8.612 4.687 -16.944 1.00 93.44 69 GLN A O 1
ATOM 507 N N . LEU A 1 70 ? 8.005 2.894 -15.762 1.00 95.9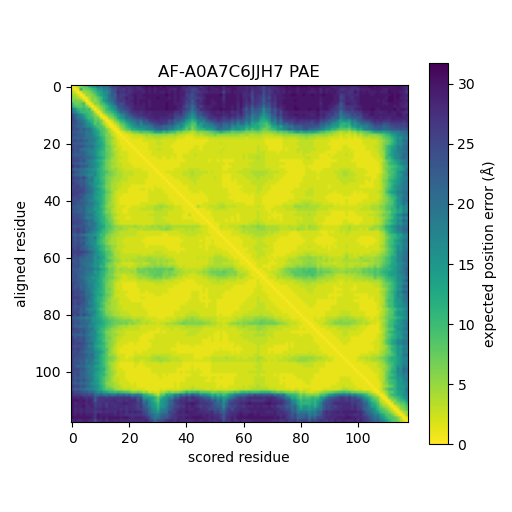4 70 LEU A N 1
ATOM 508 C CA . LEU A 1 70 ? 6.646 3.326 -15.470 1.00 95.94 70 LEU A CA 1
ATOM 509 C C . LEU A 1 70 ? 6.612 4.119 -14.165 1.00 95.94 70 LEU A C 1
ATOM 511 O O . LEU A 1 70 ? 7.256 3.756 -13.183 1.00 95.94 70 LEU A O 1
ATOM 515 N N . ILE A 1 71 ? 5.828 5.190 -14.154 1.00 97.56 71 ILE A N 1
ATOM 516 C CA . ILE A 1 71 ? 5.396 5.891 -12.949 1.00 97.56 71 ILE A CA 1
ATOM 517 C C . ILE A 1 71 ? 3.897 5.658 -12.809 1.00 97.56 71 ILE A C 1
ATOM 519 O O . ILE A 1 71 ? 3.119 6.085 -13.662 1.00 97.56 71 ILE A O 1
ATOM 523 N N . THR A 1 72 ? 3.498 4.992 -11.732 1.00 98.31 72 THR A N 1
ATOM 524 C CA . THR A 1 72 ? 2.104 4.642 -11.455 1.00 98.31 72 THR A CA 1
ATOM 525 C C . THR A 1 72 ? 1.685 5.261 -10.129 1.00 98.31 72 THR A C 1
ATOM 527 O O . THR A 1 72 ? 2.365 5.103 -9.113 1.00 98.31 72 THR A O 1
ATOM 530 N N . MET A 1 73 ? 0.561 5.974 -10.134 1.00 98.19 73 MET A N 1
ATOM 531 C CA . MET A 1 73 ? -0.079 6.455 -8.909 1.00 98.19 73 MET A CA 1
ATOM 532 C C . MET A 1 73 ? -1.011 5.365 -8.385 1.00 98.19 73 MET A C 1
ATOM 534 O O . MET A 1 73 ? -1.879 4.885 -9.113 1.00 98.19 73 MET A O 1
ATOM 538 N N . VAL A 1 74 ? -0.830 4.980 -7.128 1.00 98.38 74 VAL A N 1
ATOM 539 C CA . VAL A 1 74 ? -1.713 4.063 -6.409 1.00 98.38 74 VAL A CA 1
ATOM 540 C C . VAL A 1 74 ? -2.546 4.902 -5.453 1.00 98.38 74 VAL A C 1
ATOM 542 O O . VAL A 1 74 ? -2.013 5.504 -4.518 1.00 98.38 74 VAL A O 1
ATOM 545 N N . HIS A 1 75 ? -3.846 4.979 -5.713 1.00 98.31 75 HIS A N 1
ATOM 546 C CA . HIS A 1 75 ? -4.797 5.623 -4.815 1.00 98.31 75 HIS A CA 1
ATOM 547 C C . HIS A 1 75 ? -5.196 4.630 -3.728 1.00 98.31 75 HIS A C 1
ATOM 549 O O . HIS A 1 75 ? -5.514 3.478 -4.027 1.00 98.31 75 HIS A O 1
ATOM 555 N N . ILE A 1 76 ? -5.106 5.062 -2.474 1.00 98.62 76 ILE A N 1
ATOM 556 C CA . ILE A 1 76 ? -5.337 4.234 -1.294 1.00 98.62 76 ILE A CA 1
ATOM 557 C C . ILE A 1 76 ? -6.420 4.920 -0.476 1.00 98.62 76 ILE A C 1
ATOM 559 O O . ILE A 1 76 ? -6.197 6.013 0.050 1.00 98.62 76 ILE A O 1
ATOM 563 N N . ALA A 1 77 ? -7.575 4.272 -0.371 1.00 98.62 77 ALA A N 1
ATOM 564 C CA . ALA A 1 77 ? -8.671 4.689 0.485 1.00 98.62 77 ALA A CA 1
ATOM 565 C C . ALA A 1 77 ? -8.737 3.768 1.706 1.00 98.62 77 ALA A C 1
ATOM 567 O O . ALA A 1 77 ? -8.673 2.546 1.590 1.00 98.62 77 ALA A O 1
ATOM 568 N N . VAL A 1 78 ? -8.844 4.369 2.882 1.00 98.56 78 VAL A N 1
ATOM 569 C CA . VAL A 1 78 ? -8.904 3.675 4.166 1.00 98.56 78 VAL A CA 1
ATOM 570 C C . VAL A 1 78 ? -10.231 4.008 4.825 1.00 98.56 78 VAL A C 1
ATOM 572 O O . VAL A 1 78 ? -10.546 5.183 5.032 1.00 98.56 78 VAL A O 1
ATOM 575 N N . ASP A 1 79 ? -10.996 2.976 5.171 1.00 98.50 79 ASP A N 1
ATOM 576 C CA . ASP A 1 79 ? -12.268 3.135 5.873 1.00 98.50 79 ASP A CA 1
ATOM 577 C C . ASP A 1 79 ? -12.054 3.668 7.300 1.00 98.50 79 ASP A C 1
ATOM 579 O O . ASP A 1 79 ? -10.981 3.478 7.885 1.00 98.50 79 ASP A O 1
ATOM 583 N N . PRO A 1 80 ? -13.064 4.291 7.933 1.00 97.62 80 PRO A N 1
ATOM 584 C CA . PRO A 1 80 ? -12.976 4.672 9.337 1.00 97.62 80 PRO A CA 1
ATOM 585 C C . PRO A 1 80 ? -12.683 3.477 10.258 1.00 97.62 80 PRO A C 1
ATOM 587 O O . PRO A 1 80 ? -13.226 2.381 10.083 1.00 97.62 80 PRO A O 1
ATOM 590 N N . ASN A 1 81 ? -11.849 3.691 11.272 1.00 96.62 81 ASN A N 1
ATOM 591 C CA . ASN A 1 81 ? -11.618 2.735 12.347 1.00 96.62 81 ASN A CA 1
ATOM 592 C C . ASN A 1 81 ? -12.593 2.998 13.499 1.00 96.62 81 ASN A C 1
ATOM 594 O O . ASN A 1 81 ? -12.424 3.956 14.244 1.00 96.62 81 ASN A O 1
ATOM 598 N N . ASN A 1 82 ? -13.619 2.166 13.663 1.00 93.50 82 ASN A N 1
ATOM 599 C CA . ASN A 1 82 ? -14.568 2.296 14.777 1.00 93.50 82 ASN A CA 1
ATOM 600 C C . ASN A 1 82 ? -14.185 1.463 16.006 1.00 93.50 82 ASN A C 1
ATOM 602 O O . ASN A 1 82 ? -14.882 1.539 17.017 1.00 93.50 82 ASN A O 1
ATOM 606 N N . GLU A 1 83 ? -13.080 0.724 15.924 1.00 91.62 83 GLU A N 1
ATOM 607 C CA . GLU A 1 83 ? -12.574 -0.099 17.013 1.00 91.62 83 GLU A CA 1
ATOM 608 C C . GLU A 1 83 ? -11.850 0.757 18.069 1.00 91.62 83 GLU A C 1
ATOM 610 O O . GLU A 1 83 ? -11.367 1.859 17.769 1.00 91.62 83 GLU A O 1
ATOM 615 N N . PRO A 1 84 ? -11.787 0.282 19.326 1.00 88.56 84 PRO A N 1
ATOM 616 C CA . PRO A 1 84 ? -11.102 0.988 20.407 1.00 88.56 84 PRO A CA 1
ATOM 617 C C . PRO A 1 84 ? -9.573 0.933 20.288 1.00 88.56 84 PRO A C 1
ATOM 619 O O . PRO A 1 84 ? -8.893 1.680 20.983 1.00 88.56 84 PRO A O 1
ATOM 622 N N . GLU A 1 85 ? -9.037 0.071 19.424 1.00 93.81 85 GLU A N 1
ATOM 623 C CA . GLU A 1 85 ? -7.603 -0.133 19.227 1.00 93.81 85 GLU A CA 1
ATOM 624 C C . GLU A 1 85 ? -7.148 0.379 17.859 1.00 93.81 85 GLU A C 1
ATOM 626 O O . GLU A 1 85 ? -7.916 0.438 16.890 1.00 93.81 85 GLU A O 1
ATOM 631 N N . GLU A 1 86 ? -5.884 0.795 17.786 1.00 96.00 86 GLU A N 1
ATOM 632 C CA . GLU A 1 86 ? -5.244 1.088 16.508 1.00 96.00 86 GLU A CA 1
ATOM 633 C C . GLU A 1 86 ? -5.156 -0.182 15.661 1.00 96.00 86 GLU A C 1
ATOM 635 O O . GLU A 1 86 ? -5.086 -1.298 16.179 1.00 96.00 86 GLU A O 1
ATOM 640 N N . ARG A 1 87 ? -5.155 -0.017 14.340 1.00 97.50 87 ARG A N 1
ATOM 641 C CA . ARG A 1 87 ? -5.056 -1.146 13.416 1.00 97.50 87 ARG A CA 1
ATOM 642 C C . ARG A 1 87 ? -3.986 -0.904 12.373 1.00 97.50 87 ARG A C 1
ATOM 644 O O . ARG A 1 87 ? -3.743 0.227 11.952 1.00 97.50 87 ARG A O 1
ATOM 651 N N . ASN A 1 88 ? -3.354 -1.994 11.964 1.00 97.69 88 ASN A N 1
ATOM 652 C CA . ASN A 1 88 ? -2.328 -2.004 10.938 1.00 97.69 88 ASN A CA 1
ATOM 653 C C . ASN A 1 88 ? -2.666 -3.026 9.848 1.00 97.69 88 ASN A C 1
ATOM 655 O O . ASN A 1 88 ? -3.373 -4.004 10.087 1.00 97.69 88 ASN A O 1
ATOM 659 N N . SER A 1 89 ? -2.188 -2.746 8.643 1.00 98.12 89 SER A N 1
ATOM 660 C CA . SER A 1 89 ? -2.298 -3.595 7.458 1.00 98.12 89 SER A CA 1
ATOM 661 C C . SER A 1 89 ? -1.049 -3.412 6.603 1.00 98.12 89 SER A C 1
ATOM 663 O O . SER A 1 89 ? -0.254 -2.487 6.814 1.00 98.12 89 SER A O 1
ATOM 665 N N . LYS A 1 90 ? -0.856 -4.302 5.637 1.00 98.12 90 LYS A N 1
ATOM 666 C CA . LYS A 1 90 ? 0.284 -4.292 4.742 1.00 98.12 90 LYS A CA 1
ATOM 667 C C . LYS A 1 90 ? -0.164 -4.358 3.291 1.00 98.12 90 LYS A C 1
ATOM 669 O O . LYS A 1 90 ? -0.808 -5.307 2.855 1.00 98.12 90 LYS A O 1
ATOM 674 N N . LEU A 1 91 ? 0.290 -3.384 2.513 1.00 98.12 91 LEU A N 1
ATOM 675 C CA . LEU A 1 91 ? 0.228 -3.431 1.060 1.00 98.12 91 LEU A CA 1
ATOM 676 C C . LEU A 1 91 ? 1.493 -4.096 0.521 1.00 98.12 91 LEU A C 1
ATOM 678 O O . LEU A 1 91 ? 2.614 -3.650 0.780 1.00 98.12 91 LEU A O 1
ATOM 682 N N . THR A 1 92 ? 1.314 -5.160 -0.253 1.00 98.44 92 THR A N 1
ATOM 683 C CA . THR A 1 92 ? 2.388 -5.799 -1.015 1.00 98.44 92 THR A CA 1
ATOM 684 C C . THR A 1 92 ? 2.367 -5.261 -2.441 1.00 98.44 92 THR A C 1
ATOM 686 O O . THR A 1 92 ? 1.420 -5.509 -3.186 1.00 98.44 92 THR A O 1
ATOM 689 N N . VAL A 1 93 ? 3.421 -4.544 -2.826 1.00 98.50 93 VAL A N 1
ATOM 690 C CA . VAL A 1 93 ? 3.600 -3.967 -4.164 1.00 98.50 93 VAL A CA 1
ATOM 691 C C . VAL A 1 93 ? 4.543 -4.859 -4.961 1.00 98.50 93 VAL A C 1
ATOM 693 O O . VAL A 1 93 ? 5.634 -5.168 -4.489 1.00 98.50 93 VAL A O 1
ATOM 696 N N . LYS A 1 94 ? 4.150 -5.276 -6.167 1.00 98.12 94 LYS A N 1
ATOM 697 C CA . LYS A 1 94 ? 4.972 -6.126 -7.041 1.00 98.12 94 LYS A CA 1
ATOM 698 C C . LYS A 1 94 ? 5.126 -5.532 -8.434 1.00 98.12 94 LYS A C 1
ATOM 700 O O . LYS A 1 94 ? 4.191 -4.930 -8.951 1.00 98.12 94 LYS A O 1
ATOM 705 N N . SER A 1 95 ? 6.289 -5.769 -9.034 1.00 96.81 95 SER A N 1
ATOM 706 C CA . SER A 1 95 ? 6.613 -5.493 -10.441 1.00 96.81 95 SER A CA 1
ATOM 707 C C . SER A 1 95 ? 7.538 -6.608 -10.923 1.00 96.81 95 SER A C 1
ATOM 709 O O . SER A 1 95 ? 8.675 -6.705 -10.451 1.00 96.81 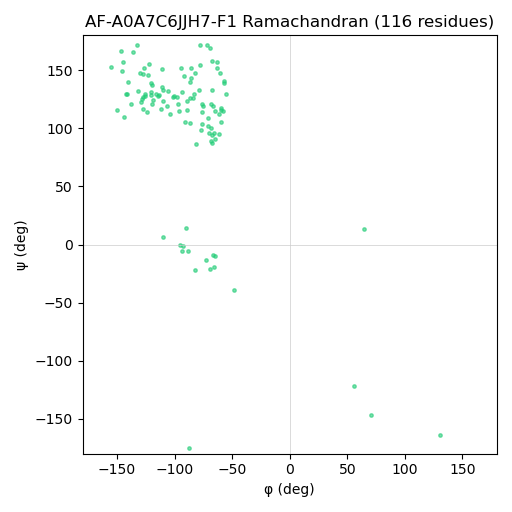95 SER A O 1
ATOM 711 N N . GLY A 1 96 ? 7.055 -7.483 -11.805 1.00 93.75 96 GLY A N 1
ATOM 712 C CA . GLY A 1 96 ? 7.773 -8.704 -12.176 1.00 93.75 96 GLY A CA 1
ATOM 713 C C . GLY A 1 96 ? 8.102 -9.562 -10.944 1.00 93.75 96 GLY A C 1
ATOM 714 O O . GLY A 1 96 ? 7.215 -9.945 -10.178 1.00 93.75 96 GLY A O 1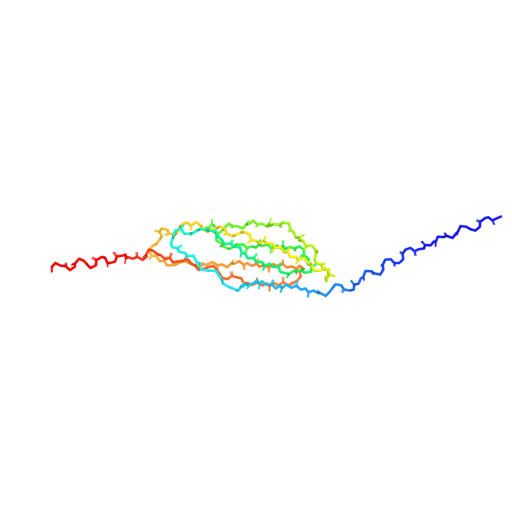
ATOM 715 N N . SER A 1 97 ? 9.390 -9.843 -10.719 1.00 94.75 97 SER A N 1
ATOM 716 C CA . SER A 1 97 ? 9.876 -10.593 -9.548 1.00 94.75 97 SER A CA 1
ATOM 717 C C . SER A 1 97 ? 10.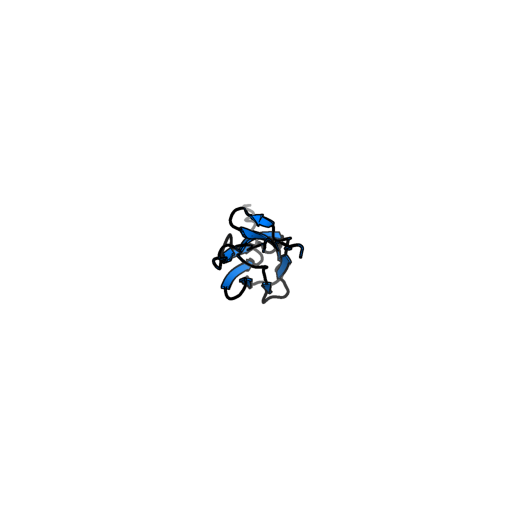186 -9.732 -8.317 1.00 94.75 97 SER A C 1
ATOM 719 O O . SER A 1 97 ? 10.548 -10.278 -7.274 1.00 94.75 97 SER A O 1
ATOM 721 N N . LEU A 1 98 ? 10.115 -8.402 -8.427 1.00 97.88 98 LEU A N 1
ATOM 722 C CA . LEU A 1 98 ? 10.414 -7.489 -7.323 1.00 97.88 98 LEU A CA 1
ATOM 723 C C . LEU A 1 98 ? 9.201 -7.338 -6.405 1.00 97.88 98 LEU A C 1
ATOM 725 O O . LEU A 1 98 ? 8.053 -7.420 -6.845 1.00 97.88 98 LEU A O 1
ATOM 729 N N . THR A 1 99 ? 9.455 -7.132 -5.116 1.00 98.31 99 THR A N 1
ATOM 730 C CA . THR A 1 99 ? 8.415 -6.944 -4.102 1.00 98.31 99 THR A CA 1
ATOM 731 C C . THR A 1 99 ? 8.847 -5.882 -3.104 1.00 98.31 99 THR A C 1
ATOM 733 O O . THR A 1 99 ? 9.929 -5.981 -2.538 1.00 98.31 99 THR A O 1
ATOM 736 N N . GLU A 1 100 ? 7.967 -4.917 -2.865 1.00 98.50 100 GLU A N 1
ATOM 737 C CA . GLU A 1 100 ? 8.086 -3.897 -1.827 1.00 98.50 100 GLU A CA 1
ATOM 738 C C . GLU A 1 100 ? 6.874 -3.960 -0.896 1.00 98.50 100 GLU A C 1
ATOM 740 O O . GLU A 1 100 ? 5.803 -4.457 -1.260 1.00 98.50 100 GLU A O 1
ATOM 745 N N . MET A 1 101 ? 7.048 -3.481 0.332 1.00 98.19 101 MET A N 1
ATOM 746 C CA . MET A 1 101 ? 6.029 -3.556 1.377 1.00 98.19 101 MET A CA 1
ATOM 7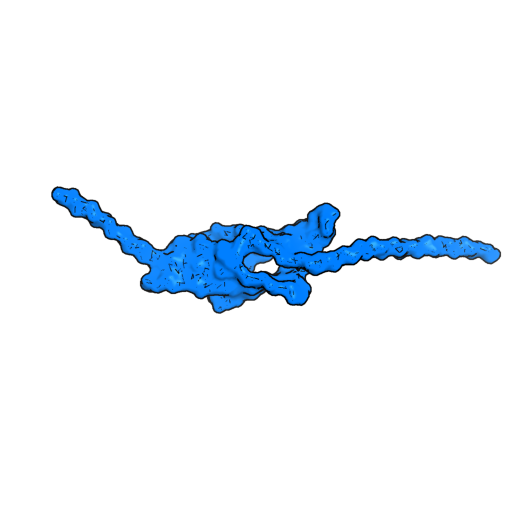47 C C . MET A 1 101 ? 5.759 -2.161 1.926 1.00 98.19 101 MET A C 1
ATOM 749 O O . MET A 1 101 ? 6.694 -1.462 2.312 1.00 98.19 101 MET A O 1
ATOM 753 N N . VAL A 1 102 ? 4.484 -1.779 1.980 1.00 98.50 102 VAL A N 1
ATOM 754 C CA . VAL A 1 102 ? 4.040 -0.501 2.545 1.00 98.50 102 VAL A CA 1
ATOM 755 C C . VAL A 1 102 ? 3.105 -0.773 3.716 1.00 98.50 102 VAL A C 1
ATOM 757 O O . VAL A 1 102 ? 2.074 -1.424 3.551 1.00 98.50 102 VAL A O 1
ATOM 760 N N . SER A 1 103 ? 3.470 -0.287 4.898 1.00 98.38 103 SER A N 1
ATOM 761 C CA . SER A 1 103 ? 2.640 -0.382 6.098 1.00 98.38 103 SER A CA 1
ATOM 762 C C . SER A 1 103 ? 1.537 0.672 6.073 1.00 98.38 103 SER A C 1
ATOM 764 O O . SER A 1 103 ? 1.801 1.848 5.820 1.00 98.38 103 SER A O 1
ATOM 766 N N . ILE A 1 104 ? 0.309 0.263 6.373 1.00 98.50 104 ILE A N 1
ATOM 767 C CA . ILE A 1 104 ? -0.820 1.160 6.615 1.00 98.50 104 ILE A CA 1
ATOM 768 C C . ILE A 1 104 ? -1.097 1.155 8.111 1.00 98.50 104 ILE A C 1
ATOM 770 O O . ILE A 1 104 ? -1.410 0.111 8.679 1.00 98.50 104 ILE A O 1
ATOM 774 N N . GLU A 1 105 ? -0.984 2.318 8.739 1.00 98.06 105 GLU A N 1
ATOM 775 C CA . GLU A 1 105 ? -1.230 2.520 10.164 1.00 98.06 105 GLU A CA 1
ATOM 776 C C . GLU A 1 105 ? -2.448 3.423 10.330 1.00 98.06 105 GLU A C 1
ATOM 778 O O . GLU A 1 105 ? -2.515 4.503 9.737 1.00 98.06 105 GLU A O 1
ATOM 783 N N . GLN A 1 106 ? -3.419 2.992 11.131 1.00 98.19 106 GLN A N 1
ATOM 784 C CA . GLN A 1 106 ? -4.609 3.783 11.400 1.00 98.19 106 GLN A CA 1
ATOM 785 C C . GLN A 1 106 ? -4.881 3.894 12.895 1.00 98.19 106 GLN A C 1
ATOM 787 O O . GLN A 1 106 ? -5.083 2.895 13.590 1.00 98.19 106 GLN A O 1
ATOM 792 N N . ALA A 1 107 ? -4.946 5.138 13.367 1.00 96.06 107 ALA A N 1
ATOM 793 C CA . ALA A 1 107 ? -5.248 5.448 14.756 1.00 96.06 107 ALA A CA 1
ATOM 794 C C . ALA A 1 107 ? -6.657 4.976 15.167 1.00 96.06 107 ALA A C 1
ATOM 796 O O . ALA A 1 107 ? -7.567 4.835 14.343 1.00 96.06 107 ALA A O 1
ATOM 797 N N . HIS A 1 108 ? -6.848 4.781 16.469 1.00 90.38 108 HIS A N 1
ATOM 798 C CA . HIS A 1 108 ? -8.171 4.685 17.085 1.00 90.38 108 HIS A CA 1
ATOM 799 C C . HIS A 1 108 ? -8.684 6.080 17.465 1.00 90.38 108 HIS A C 1
ATOM 801 O O . HIS A 1 108 ? -8.076 7.101 17.136 1.00 90.38 108 HIS A O 1
ATOM 807 N N . ALA A 1 109 ? -9.835 6.146 18.132 1.00 75.75 109 ALA A N 1
ATOM 808 C CA . ALA A 1 109 ? -10.333 7.408 18.662 1.00 75.75 109 ALA A CA 1
ATOM 809 C C . ALA A 1 109 ? -9.346 8.021 19.655 1.00 75.75 109 ALA A C 1
ATOM 811 O O . ALA A 1 109 ? -9.177 7.491 20.745 1.00 75.75 109 ALA A O 1
ATOM 812 N N . GLU A 1 110 ? -8.781 9.184 19.329 1.00 63.91 110 GLU A N 1
ATOM 813 C CA . GLU A 1 110 ? -8.272 10.048 20.386 1.00 63.91 110 GLU A CA 1
ATOM 814 C C . GLU A 1 110 ? -9.467 10.504 21.231 1.00 63.91 110 GLU A C 1
ATOM 816 O O . GLU A 1 110 ? -10.361 11.214 20.754 1.00 63.91 110 GLU A O 1
ATOM 821 N N . GLU A 1 111 ? -9.509 10.086 22.496 1.00 53.34 111 GLU A N 1
ATOM 822 C CA . GLU A 1 111 ? -10.372 10.723 23.482 1.00 53.34 111 GLU A CA 1
ATOM 823 C C . GLU A 1 111 ? -9.958 12.193 23.586 1.00 53.34 111 GLU A C 1
ATOM 825 O O . GLU A 1 111 ? -8.936 12.543 24.179 1.00 53.34 111 GLU A O 1
ATOM 830 N N . ARG A 1 112 ? -10.762 13.095 23.012 1.00 54.69 112 ARG A N 1
ATOM 831 C CA . ARG A 1 112 ? -10.616 14.527 23.266 1.00 54.69 112 ARG A CA 1
ATOM 832 C C . ARG A 1 112 ? -10.999 14.790 24.724 1.00 54.69 112 ARG A C 1
ATOM 834 O O . ARG A 1 112 ? -12.150 15.120 25.005 1.00 54.69 112 ARG A O 1
ATOM 841 N N . PHE A 1 113 ? -10.045 14.675 25.648 1.00 54.06 113 PHE A N 1
ATOM 842 C CA . PHE A 1 113 ? -10.198 15.181 27.012 1.00 54.06 113 PHE A CA 1
ATOM 843 C C . PHE A 1 113 ? -10.311 16.706 26.956 1.00 54.06 113 PHE A C 1
ATOM 845 O O . PHE A 1 113 ? -9.320 17.436 26.993 1.00 54.06 113 PHE A O 1
ATOM 852 N N . VAL A 1 114 ? -11.540 17.208 26.850 1.00 56.19 114 VAL A N 1
ATOM 853 C CA . VAL A 1 114 ? -11.826 18.623 27.081 1.00 56.19 114 VAL A CA 1
ATOM 854 C C . VAL A 1 114 ? -11.658 18.858 28.579 1.00 56.19 114 VAL A C 1
ATOM 856 O O . VAL A 1 114 ? -12.573 18.600 29.357 1.00 56.19 114 VAL A O 1
ATOM 859 N N . HIS A 1 115 ? -10.483 19.325 29.003 1.00 57.06 115 HIS A N 1
ATOM 860 C CA . HIS A 1 115 ? -10.343 19.917 30.330 1.00 57.06 115 HIS A CA 1
ATOM 861 C C . HIS A 1 115 ? -11.176 21.203 30.355 1.00 57.06 115 HIS A C 1
ATOM 863 O O . HIS A 1 115 ? -10.729 22.261 29.912 1.00 57.06 115 HIS A O 1
ATOM 869 N N . TYR A 1 116 ? -12.409 21.108 30.850 1.00 51.81 116 TYR A N 1
ATOM 870 C CA . TYR A 1 116 ? -13.134 22.269 31.345 1.00 51.81 116 TYR A CA 1
ATOM 871 C C . TYR A 1 116 ? -12.453 22.696 32.648 1.00 51.81 116 TYR A C 1
ATOM 873 O O . TYR A 1 116 ? -12.636 22.061 33.681 1.00 51.81 116 TYR A O 1
ATOM 881 N N . GLN A 1 117 ? -11.633 23.744 32.591 1.00 53.12 117 GLN A N 1
ATOM 882 C CA . GLN A 1 117 ? -11.240 24.471 33.796 1.00 53.12 117 GLN A CA 1
ATOM 883 C C . GLN A 1 117 ? -12.441 25.338 34.199 1.00 53.12 117 GLN A C 1
ATOM 885 O O . GLN A 1 117 ? -12.848 26.211 33.429 1.00 53.12 117 GLN A O 1
ATOM 890 N N . THR A 1 118 ? -13.046 25.033 35.348 1.00 60.97 118 THR A N 1
ATOM 891 C CA . THR A 1 118 ? -14.022 25.894 36.042 1.00 60.97 118 THR A CA 1
ATOM 892 C C . THR A 1 118 ? -13.329 27.003 36.810 1.00 60.97 118 THR A C 1
ATOM 894 O O . THR A 1 118 ? -12.276 26.693 37.414 1.00 60.97 118 THR A O 1
#